Protein AF-A0A960EHE9-F1 (afdb_monomer_lite)

Foldseek 3Di:
DDPDPDVVVVVVCCVVVVVVVCVVCCVVCVVVVVVVVVVVVVVVVVVVVVCVVVVVVVVVVVVVVVVVVVLVVCVVVVNNDDDDDDPPDPDDDDDDDDDDDPPDPPPLQPCCNQPDHPVVVDDPVRVVVVCVPDDPVSVVVVVVNCVVPPPD

Radius of gyration: 31.39 Å; chains: 1; bounding box: 79×49×73 Å

Sequence (152 aa):
MTDHPNPAASAVELAVYAPIGFALEAKRLLPSFIERGRQQVTMARTVGQFAVTHGQAVAGQRLARAQAQAEAVLAEFGLAGTDVAEPVAPAAAPEADAVAAPSAPAPAADPSELPIAGYDALAASQVIPRLEGLTPDELEAVRAYETATRGR

Structure (mmCIF, N/CA/C/O backbone):
data_AF-A0A960EHE9-F1
#
_entry.id   AF-A0A960EHE9-F1
#
loop_
_atom_site.group_PDB
_atom_site.id
_atom_site.type_symbol
_atom_site.label_atom_id
_atom_site.label_alt_id
_atom_site.label_comp_id
_atom_site.label_asym_id
_atom_site.label_entity_id
_atom_site.label_seq_id
_atom_site.pdbx_PDB_ins_code
_atom_site.Cartn_x
_atom_site.Cartn_y
_atom_site.Cartn_z
_atom_site.occupancy
_atom_site.B_iso_or_equiv
_atom_site.auth_seq_id
_atom_site.auth_comp_id
_atom_site.auth_asym_id
_atom_site.auth_atom_id
_atom_site.pdbx_PDB_model_num
ATOM 1 N N . MET A 1 1 ? 44.182 16.073 -35.627 1.00 39.69 1 MET A N 1
ATOM 2 C CA . MET A 1 1 ? 42.853 16.601 -35.984 1.00 39.69 1 MET A CA 1
ATOM 3 C C . MET A 1 1 ? 41.854 15.789 -35.181 1.00 39.69 1 MET A C 1
ATOM 5 O O . MET A 1 1 ? 41.539 14.672 -35.559 1.00 39.69 1 MET A O 1
ATOM 9 N N . THR A 1 2 ? 41.550 16.237 -33.965 1.00 45.62 2 THR A N 1
ATOM 10 C CA . THR A 1 2 ? 40.633 15.546 -33.053 1.00 45.62 2 THR A CA 1
ATOM 11 C C . THR A 1 2 ? 39.215 15.914 -33.461 1.00 45.62 2 THR A C 1
ATOM 13 O O . THR A 1 2 ? 38.693 16.942 -33.031 1.00 45.62 2 THR A O 1
ATOM 16 N N . ASP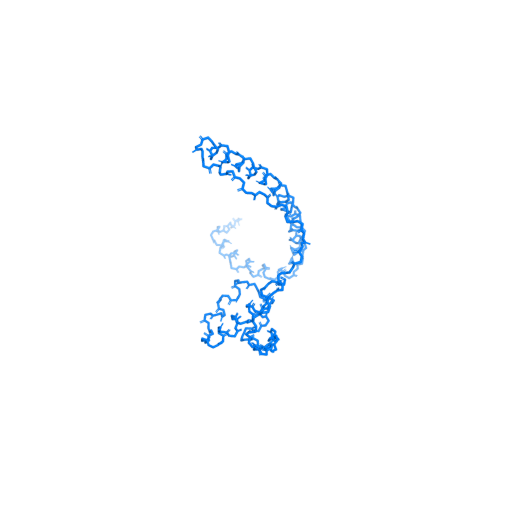 A 1 3 ? 38.629 15.102 -34.340 1.00 55.41 3 ASP A N 1
ATOM 17 C CA . ASP A 1 3 ? 37.192 15.129 -34.605 1.00 55.41 3 ASP A CA 1
ATOM 18 C C . ASP A 1 3 ? 36.483 14.892 -33.268 1.00 55.41 3 ASP A C 1
ATOM 20 O O . ASP A 1 3 ? 36.511 13.790 -32.720 1.00 55.41 3 ASP A O 1
ATOM 24 N N . HIS A 1 4 ? 35.939 15.955 -32.679 1.00 59.09 4 HIS A N 1
ATOM 25 C CA . HIS A 1 4 ? 35.059 15.822 -31.530 1.00 59.09 4 HIS A CA 1
ATOM 26 C C . HIS A 1 4 ? 33.682 15.476 -32.093 1.00 59.09 4 HIS A C 1
ATOM 28 O O . HIS A 1 4 ? 33.107 16.308 -32.801 1.00 59.09 4 HIS A O 1
ATOM 34 N N . PRO A 1 5 ? 33.155 14.266 -31.835 1.00 65.56 5 PRO A N 1
ATOM 35 C CA . PRO A 1 5 ? 31.839 13.898 -32.322 1.00 65.56 5 PRO A CA 1
ATOM 36 C C . PRO A 1 5 ? 30.809 14.891 -31.783 1.00 65.56 5 PRO A C 1
ATOM 38 O O . PRO A 1 5 ? 30.870 15.328 -30.632 1.00 65.56 5 PRO A O 1
ATOM 41 N N . ASN A 1 6 ? 29.871 15.271 -32.648 1.00 79.88 6 ASN A N 1
ATOM 42 C CA . ASN A 1 6 ? 28.748 16.121 -32.284 1.00 79.88 6 ASN A CA 1
ATOM 43 C C . ASN A 1 6 ? 28.043 15.518 -31.047 1.00 79.88 6 ASN A C 1
ATOM 45 O O . ASN A 1 6 ? 27.596 14.370 -31.124 1.00 79.88 6 ASN A O 1
ATOM 49 N N . PRO A 1 7 ? 27.900 16.252 -29.926 1.00 72.31 7 PRO A N 1
ATOM 50 C CA . PRO A 1 7 ? 27.329 15.715 -28.687 1.00 72.31 7 PRO A CA 1
ATOM 51 C C . PRO A 1 7 ? 25.902 15.180 -28.871 1.00 72.31 7 PRO A C 1
ATOM 53 O O . PRO A 1 7 ? 25.501 14.245 -28.180 1.00 72.31 7 PRO A O 1
ATOM 56 N N . ALA A 1 8 ? 25.151 15.713 -29.842 1.00 70.31 8 ALA A N 1
ATOM 57 C CA . ALA A 1 8 ? 23.832 15.200 -30.194 1.00 70.31 8 ALA A CA 1
ATOM 58 C C . ALA A 1 8 ? 23.895 13.808 -30.853 1.00 70.31 8 ALA A C 1
ATOM 60 O O . ALA A 1 8 ? 23.037 12.971 -30.590 1.00 70.31 8 ALA A O 1
ATOM 61 N N . ALA A 1 9 ? 24.923 13.528 -31.659 1.00 72.19 9 ALA A N 1
ATOM 62 C CA . ALA A 1 9 ? 25.122 12.213 -32.269 1.00 72.19 9 ALA A CA 1
ATOM 63 C C . ALA A 1 9 ? 25.531 11.171 -31.216 1.00 72.19 9 ALA A C 1
ATOM 65 O O . ALA A 1 9 ? 24.967 10.080 -31.183 1.00 72.19 9 ALA A O 1
ATOM 66 N N . SER A 1 10 ? 26.417 11.539 -30.284 1.00 69.69 10 SER A N 1
ATOM 67 C CA . SER A 1 10 ? 26.787 10.675 -29.156 1.00 69.69 10 SER A CA 1
ATOM 68 C C . SER A 1 10 ? 25.613 10.400 -28.212 1.00 69.69 10 SER A C 1
ATOM 70 O O . SER A 1 10 ? 25.508 9.299 -27.680 1.00 69.69 10 SER A O 1
ATOM 72 N N . ALA A 1 11 ? 24.697 11.357 -28.024 1.00 77.44 11 ALA A N 1
ATOM 73 C CA . ALA A 1 11 ? 23.477 11.135 -27.249 1.00 77.44 11 ALA A CA 1
ATOM 74 C C . ALA A 1 11 ? 22.526 10.132 -27.929 1.00 77.44 11 ALA A C 1
ATOM 76 O O . ALA A 1 11 ? 21.926 9.303 -27.246 1.00 77.44 11 ALA A O 1
ATOM 77 N N . VAL A 1 12 ? 22.415 10.169 -29.262 1.00 77.06 12 VAL A N 1
ATOM 78 C CA . VAL A 1 12 ? 21.615 9.202 -30.034 1.00 77.06 12 VAL A CA 1
ATOM 79 C C . VAL A 1 12 ? 22.249 7.811 -29.997 1.00 77.06 12 VAL A C 1
ATOM 81 O O . VAL A 1 12 ? 21.549 6.834 -29.740 1.00 77.06 12 VAL A O 1
ATOM 84 N N . GLU A 1 13 ? 23.566 7.703 -30.174 1.00 77.69 13 GLU A N 1
ATOM 85 C CA . GLU A 1 13 ? 24.272 6.424 -30.032 1.00 77.69 13 GLU A CA 1
ATOM 86 C C . GLU A 1 13 ? 24.133 5.854 -28.621 1.00 77.69 13 GLU A C 1
ATOM 88 O O . GLU A 1 13 ? 23.842 4.670 -28.468 1.00 77.69 13 GLU A O 1
ATOM 93 N N . LEU A 1 14 ? 24.253 6.688 -27.585 1.00 82.81 14 LEU A N 1
ATOM 94 C CA . LEU A 1 14 ? 24.015 6.274 -26.206 1.00 82.81 14 LEU A CA 1
ATOM 95 C C . LEU A 1 14 ? 22.573 5.779 -26.027 1.00 82.81 14 LEU A C 1
ATOM 97 O O . LEU A 1 14 ? 22.363 4.712 -25.465 1.00 82.81 14 LEU A O 1
ATOM 101 N N . ALA A 1 15 ? 21.575 6.496 -26.541 1.00 81.75 15 ALA A N 1
ATOM 102 C CA . ALA A 1 15 ? 20.173 6.108 -26.398 1.00 81.75 15 ALA A CA 1
ATOM 103 C C . ALA A 1 15 ? 19.821 4.795 -27.123 1.00 81.75 15 ALA A C 1
ATOM 105 O O . ALA A 1 15 ? 18.915 4.090 -26.684 1.00 81.75 15 ALA A O 1
ATOM 106 N N . VAL A 1 16 ? 20.530 4.446 -28.201 1.00 84.69 16 VAL A N 1
ATOM 107 C CA . VAL A 1 16 ? 20.275 3.227 -28.987 1.00 84.69 16 VAL A CA 1
ATOM 108 C C . VAL A 1 16 ? 21.129 2.046 -28.509 1.00 84.69 16 VAL A C 1
ATOM 110 O O . VAL A 1 16 ? 20.610 0.943 -28.335 1.00 84.69 16 VAL A O 1
ATOM 113 N N . TYR A 1 17 ? 22.422 2.259 -28.249 1.00 81.38 17 TYR A N 1
ATOM 114 C CA . TYR A 1 17 ? 23.356 1.193 -27.873 1.00 81.38 17 TYR A CA 1
ATOM 115 C C . TYR A 1 17 ? 23.454 0.962 -26.362 1.00 81.38 17 TYR A C 1
ATOM 117 O O . TYR A 1 17 ? 23.667 -0.181 -25.952 1.00 81.38 17 TYR A O 1
ATOM 125 N N . ALA A 1 18 ? 23.262 1.980 -25.511 1.00 87.06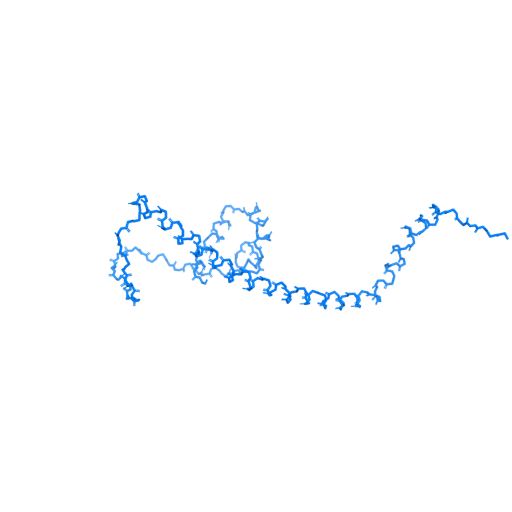 18 ALA A N 1
ATOM 126 C CA . ALA A 1 18 ? 23.336 1.788 -24.058 1.00 87.06 18 ALA A CA 1
ATOM 127 C C . ALA A 1 18 ? 22.254 0.843 -23.508 1.00 87.06 18 ALA A C 1
ATOM 129 O O . ALA A 1 18 ? 22.603 0.029 -22.655 1.00 87.06 18 ALA A O 1
ATOM 130 N N . PRO A 1 19 ? 20.988 0.845 -23.980 1.00 83.50 19 PRO A N 1
ATOM 131 C CA . PRO A 1 19 ? 19.996 -0.131 -23.522 1.00 83.50 19 PRO A CA 1
ATOM 132 C C . PRO A 1 19 ? 20.375 -1.571 -23.881 1.00 83.50 19 PRO A C 1
ATOM 134 O O . PRO A 1 19 ? 20.190 -2.476 -23.071 1.00 83.50 19 PRO A O 1
ATOM 137 N N . ILE A 1 20 ? 20.949 -1.785 -25.070 1.00 83.81 20 ILE A N 1
ATOM 138 C CA . ILE A 1 20 ? 21.396 -3.108 -25.528 1.00 83.81 20 ILE A CA 1
ATOM 139 C C . ILE A 1 20 ? 22.611 -3.563 -24.712 1.00 83.81 20 ILE A C 1
ATOM 141 O O . ILE A 1 20 ? 22.624 -4.682 -24.201 1.00 83.81 20 ILE A O 1
ATOM 145 N N . GLY A 1 21 ? 23.602 -2.686 -24.517 1.00 81.12 21 GLY A N 1
ATOM 146 C CA . GLY A 1 21 ? 24.757 -2.959 -23.657 1.00 81.12 21 GLY A CA 1
ATOM 147 C C . GLY A 1 21 ? 24.349 -3.244 -22.210 1.00 81.12 21 GLY A C 1
ATOM 148 O O . GLY A 1 21 ? 24.836 -4.195 -21.600 1.00 81.12 21 GLY A O 1
ATOM 149 N N . PHE A 1 22 ? 23.379 -2.492 -21.686 1.00 82.50 22 PHE A N 1
ATOM 150 C CA . PHE A 1 22 ? 22.809 -2.722 -20.364 1.00 82.50 22 PHE A CA 1
ATOM 151 C C . PHE A 1 22 ? 22.076 -4.064 -20.283 1.00 82.50 22 PHE A C 1
ATOM 153 O O . PHE A 1 22 ? 22.263 -4.781 -19.309 1.00 82.50 22 PHE A O 1
ATOM 160 N N . ALA A 1 23 ? 21.297 -4.458 -21.295 1.00 81.25 23 ALA A N 1
ATOM 161 C CA . ALA A 1 23 ? 20.608 -5.752 -21.319 1.00 81.25 23 ALA A CA 1
ATOM 162 C C . ALA A 1 23 ? 21.582 -6.945 -21.337 1.00 81.25 23 ALA A C 1
ATOM 164 O O . ALA A 1 23 ? 21.316 -7.972 -20.705 1.00 81.25 23 ALA A O 1
ATOM 165 N N . LEU A 1 24 ? 22.719 -6.807 -22.024 1.00 81.06 24 LEU A N 1
ATOM 166 C CA . LEU A 1 24 ? 23.769 -7.826 -22.055 1.00 81.06 24 LEU A CA 1
ATOM 167 C C . LEU A 1 24 ? 24.506 -7.934 -20.709 1.00 81.06 24 LEU A C 1
ATOM 169 O O . LEU A 1 24 ? 24.742 -9.045 -20.232 1.00 81.06 24 LEU A O 1
ATOM 173 N N . GLU A 1 25 ? 24.799 -6.806 -20.058 1.00 76.25 25 GLU A N 1
ATOM 174 C CA . GLU A 1 25 ? 25.503 -6.781 -18.767 1.00 76.25 25 GLU A CA 1
ATOM 175 C C . GLU A 1 25 ? 24.567 -7.005 -17.561 1.00 76.25 25 GLU A C 1
ATOM 177 O O . GLU A 1 25 ? 25.003 -7.410 -16.478 1.00 76.25 25 GLU A O 1
ATOM 182 N N . ALA A 1 26 ? 23.254 -6.823 -17.744 1.00 76.31 26 ALA A N 1
ATOM 183 C CA . ALA A 1 26 ? 22.243 -6.971 -16.703 1.00 76.31 26 ALA A CA 1
ATOM 184 C C . ALA A 1 26 ? 22.344 -8.330 -16.010 1.00 76.31 26 ALA A C 1
ATOM 186 O O . ALA A 1 26 ? 22.324 -8.380 -14.787 1.00 76.31 26 ALA A O 1
ATOM 187 N N . LYS A 1 27 ? 22.544 -9.432 -16.745 1.00 75.44 27 LYS A N 1
ATOM 188 C CA . LYS A 1 27 ? 22.626 -10.782 -16.151 1.00 75.44 27 LYS A CA 1
ATOM 189 C C . LYS A 1 27 ? 23.760 -10.947 -15.133 1.00 75.44 27 LYS A C 1
ATOM 191 O O . LYS A 1 27 ? 23.650 -11.794 -14.251 1.00 75.44 27 LYS A O 1
ATOM 196 N N . ARG A 1 28 ? 24.825 -10.146 -15.231 1.00 75.00 28 ARG A N 1
ATOM 197 C CA . ARG A 1 28 ? 25.952 -10.153 -14.284 1.00 75.00 28 ARG A CA 1
ATOM 198 C C . ARG A 1 28 ? 25.741 -9.202 -13.116 1.00 75.00 28 ARG A C 1
ATOM 200 O O . ARG A 1 28 ? 26.145 -9.508 -11.999 1.00 75.00 28 ARG A O 1
ATOM 207 N N . LEU A 1 29 ? 25.096 -8.064 -13.361 1.00 77.00 29 LEU A N 1
ATOM 208 C CA . LEU A 1 29 ? 24.911 -7.019 -12.355 1.00 77.00 29 LEU A CA 1
ATOM 209 C C . LEU A 1 29 ? 23.663 -7.229 -11.487 1.00 77.00 29 LEU A C 1
ATOM 211 O O . LEU A 1 29 ? 23.680 -6.875 -10.305 1.00 77.00 29 LEU A O 1
ATOM 215 N N . LEU A 1 30 ? 22.610 -7.844 -12.038 1.00 79.19 30 LEU A N 1
ATOM 216 C CA . LEU A 1 30 ? 21.333 -8.081 -11.360 1.00 79.19 30 LEU A CA 1
ATOM 217 C C . LEU A 1 30 ? 21.476 -8.819 -10.020 1.00 79.19 30 LEU A C 1
ATOM 219 O O . LEU A 1 30 ? 20.874 -8.351 -9.055 1.00 79.19 30 LEU A O 1
ATOM 223 N N . PRO A 1 31 ? 22.288 -9.893 -9.896 1.00 80.44 31 PRO A N 1
ATOM 224 C CA . PRO A 1 31 ? 22.448 -10.601 -8.625 1.00 80.44 31 PRO A CA 1
ATOM 225 C C . PRO A 1 31 ? 22.9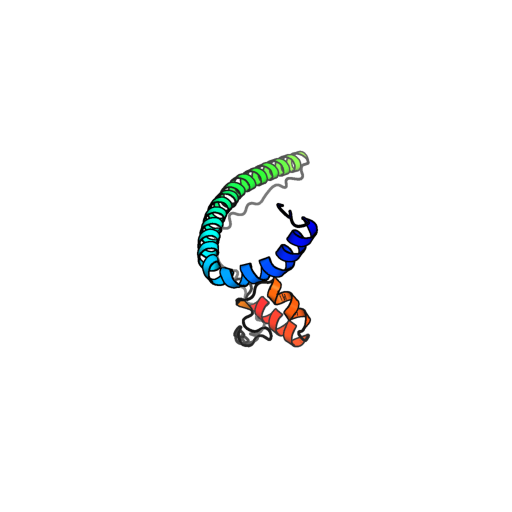2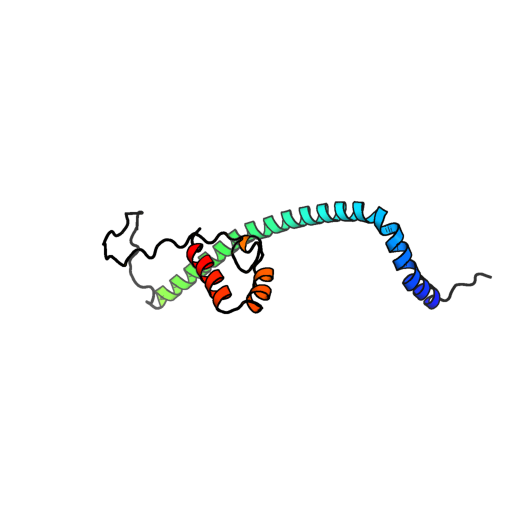4 -9.669 -7.501 1.00 80.44 31 PRO A C 1
ATOM 227 O O . PRO A 1 31 ? 22.301 -9.591 -6.444 1.00 80.44 31 PRO A O 1
ATOM 230 N N . SER A 1 32 ? 23.949 -8.858 -7.779 1.00 80.12 32 SER A N 1
ATOM 231 C CA . SER A 1 32 ? 24.512 -7.917 -6.802 1.00 80.12 32 SER A CA 1
ATOM 232 C C . SER A 1 32 ? 23.566 -6.762 -6.455 1.00 80.12 32 SER A C 1
ATOM 234 O O . SER A 1 32 ? 23.632 -6.208 -5.357 1.00 80.12 32 SER A O 1
ATOM 236 N N . PHE A 1 33 ? 22.700 -6.351 -7.387 1.00 85.56 33 PHE A N 1
ATOM 237 C CA . PHE A 1 33 ? 21.693 -5.321 -7.130 1.00 85.56 33 PHE A CA 1
ATOM 238 C C . PHE A 1 33 ? 20.533 -5.863 -6.300 1.00 85.56 33 PHE A C 1
ATOM 240 O O . PHE A 1 33 ? 20.023 -5.146 -5.443 1.00 85.56 33 PHE A O 1
ATOM 247 N N . ILE A 1 34 ? 20.158 -7.129 -6.493 1.00 89.06 34 ILE A N 1
ATOM 248 C CA . ILE A 1 34 ? 19.147 -7.801 -5.674 1.00 89.06 34 ILE A CA 1
ATOM 249 C C . ILE A 1 34 ? 19.645 -7.940 -4.235 1.00 89.06 34 ILE A C 1
ATOM 251 O O . ILE A 1 34 ? 18.917 -7.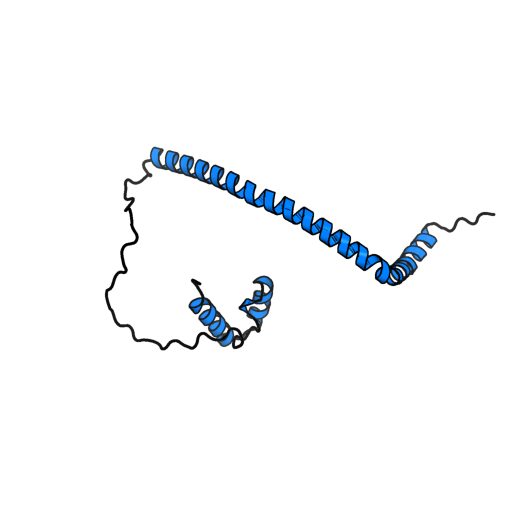587 -3.311 1.00 89.06 34 ILE A O 1
ATOM 255 N N . GLU A 1 35 ? 20.881 -8.393 -4.024 1.00 88.00 35 GLU A N 1
ATOM 256 C CA . GLU A 1 35 ? 21.469 -8.508 -2.681 1.00 88.00 35 GLU A CA 1
ATOM 257 C C . GLU A 1 35 ? 21.511 -7.156 -1.963 1.00 88.00 35 GLU A C 1
ATOM 259 O O . GLU A 1 35 ? 20.986 -7.020 -0.854 1.00 88.00 35 GLU A O 1
ATOM 264 N N . ARG A 1 36 ? 22.033 -6.124 -2.638 1.00 83.88 36 ARG A N 1
ATOM 265 C CA . ARG A 1 36 ? 22.055 -4.751 -2.113 1.00 83.88 36 ARG A CA 1
ATOM 266 C C . ARG A 1 36 ? 20.648 -4.220 -1.836 1.00 83.88 36 ARG A C 1
ATOM 268 O O . ARG A 1 36 ? 20.419 -3.612 -0.792 1.00 83.88 36 ARG A O 1
ATOM 275 N N . GLY A 1 37 ? 19.696 -4.487 -2.730 1.00 87.62 37 GLY A N 1
ATOM 276 C CA . GLY A 1 37 ? 18.296 -4.097 -2.577 1.00 87.62 37 GLY A CA 1
ATOM 277 C C . GLY A 1 37 ? 17.632 -4.754 -1.368 1.00 87.62 37 GLY A C 1
ATOM 278 O O . GLY A 1 37 ? 16.977 -4.074 -0.581 1.00 87.62 37 GLY A O 1
ATOM 279 N N . ARG A 1 38 ? 17.851 -6.056 -1.148 1.00 90.94 38 ARG A N 1
ATOM 280 C CA . ARG A 1 38 ? 17.332 -6.766 0.034 1.00 90.94 38 ARG A CA 1
ATOM 281 C C . ARG A 1 38 ? 17.906 -6.195 1.322 1.00 90.94 38 ARG A C 1
ATOM 283 O O . ARG A 1 38 ? 17.162 -6.013 2.281 1.00 90.94 38 ARG A O 1
ATOM 290 N N . GLN A 1 39 ? 19.197 -5.875 1.338 1.00 89.88 39 GLN A N 1
ATOM 291 C CA . GLN A 1 39 ? 19.841 -5.293 2.511 1.00 89.88 39 GLN A CA 1
ATOM 292 C C . GLN A 1 39 ? 19.274 -3.902 2.839 1.00 89.88 39 GLN A C 1
ATOM 294 O O . GLN A 1 39 ? 18.932 -3.643 3.992 1.00 89.88 39 GLN A O 1
ATOM 299 N N . GLN A 1 40 ? 19.061 -3.057 1.824 1.00 89.25 40 GLN A N 1
ATOM 300 C CA . GLN A 1 40 ? 18.406 -1.749 1.965 1.00 89.25 40 GLN A CA 1
ATOM 301 C C . GLN A 1 40 ? 16.971 -1.873 2.506 1.00 89.25 40 GLN A C 1
ATOM 303 O O . GLN A 1 40 ? 16.598 -1.172 3.444 1.00 89.25 40 GLN A O 1
ATOM 308 N N . VAL A 1 41 ? 16.173 -2.804 1.968 1.00 93.56 41 VAL A N 1
ATOM 309 C CA . VAL A 1 41 ? 14.782 -3.022 2.404 1.00 93.56 41 VAL A CA 1
ATOM 310 C C . VAL A 1 41 ? 14.715 -3.540 3.839 1.00 93.56 41 VAL A C 1
ATOM 312 O O . VAL A 1 41 ? 13.869 -3.087 4.609 1.00 93.56 41 VAL A O 1
ATOM 315 N N . THR A 1 42 ? 15.606 -4.453 4.230 1.00 91.56 42 THR A N 1
ATOM 316 C CA . THR A 1 42 ? 15.671 -4.945 5.612 1.00 91.56 42 THR A CA 1
ATOM 317 C C . THR A 1 42 ? 15.959 -3.804 6.589 1.00 91.56 42 THR A C 1
ATOM 319 O O . THR A 1 42 ? 15.276 -3.698 7.606 1.00 91.56 42 THR A O 1
ATOM 322 N N . MET A 1 43 ? 16.905 -2.913 6.271 1.00 90.25 43 MET A N 1
ATOM 323 C CA . MET A 1 43 ? 17.198 -1.746 7.115 1.00 90.25 43 MET A CA 1
ATOM 324 C C . MET A 1 43 ? 16.046 -0.730 7.139 1.00 90.25 43 MET A C 1
ATOM 326 O O . MET A 1 43 ? 15.723 -0.187 8.190 1.00 90.25 43 MET A O 1
ATOM 330 N N . ALA A 1 44 ? 15.373 -0.494 6.011 1.00 94.00 44 ALA A N 1
ATOM 331 C CA . ALA A 1 44 ? 14.194 0.372 5.979 1.00 94.00 44 ALA A CA 1
ATOM 332 C C . ALA A 1 44 ? 13.038 -0.202 6.819 1.00 94.00 44 ALA A C 1
ATOM 334 O O . ALA A 1 44 ? 12.358 0.536 7.534 1.00 94.00 44 ALA A O 1
ATOM 335 N N . ARG A 1 45 ? 12.836 -1.527 6.781 1.00 92.31 45 ARG A N 1
ATOM 336 C CA . ARG A 1 45 ? 11.803 -2.217 7.563 1.00 92.31 45 ARG A CA 1
ATOM 337 C C . ARG A 1 45 ? 12.038 -2.076 9.064 1.00 92.31 45 ARG A C 1
ATOM 339 O O . ARG A 1 45 ? 11.077 -1.814 9.783 1.00 92.31 45 ARG A O 1
ATOM 346 N N . THR A 1 46 ? 13.276 -2.224 9.541 1.00 94.56 46 THR A N 1
ATOM 347 C CA . THR A 1 46 ? 13.572 -2.071 10.974 1.00 94.56 46 THR A CA 1
ATOM 348 C C . THR A 1 46 ? 13.272 -0.650 11.445 1.00 94.56 46 THR A C 1
ATOM 350 O O . THR A 1 46 ? 12.557 -0.485 12.430 1.00 94.56 46 THR A O 1
ATOM 353 N N . VAL A 1 47 ? 13.704 0.376 10.704 1.00 93.00 47 VAL A N 1
ATOM 354 C CA . VAL A 1 47 ? 13.388 1.786 11.011 1.00 93.00 47 VAL A CA 1
ATOM 355 C C . VAL A 1 47 ? 11.875 2.043 11.003 1.00 93.00 47 VAL A C 1
ATOM 357 O O . VAL A 1 47 ? 11.351 2.673 11.921 1.00 93.00 47 VAL A O 1
ATOM 360 N N . GLY A 1 48 ? 11.149 1.512 10.015 1.00 92.12 48 GLY A N 1
ATOM 361 C CA . GLY A 1 48 ? 9.690 1.632 9.945 1.00 92.12 48 GLY A CA 1
ATOM 362 C C . GLY A 1 48 ? 8.974 0.988 11.137 1.00 92.12 48 GLY A C 1
ATOM 363 O O . GLY A 1 48 ? 8.053 1.578 11.700 1.00 92.12 48 GLY A O 1
ATOM 364 N N . GLN A 1 49 ? 9.427 -0.187 11.579 1.00 90.50 49 GLN A N 1
ATOM 365 C CA . GLN A 1 49 ? 8.854 -0.872 12.739 1.00 90.50 49 GLN A CA 1
ATOM 366 C C . GLN A 1 49 ? 9.064 -0.080 14.042 1.00 90.50 49 GLN A C 1
ATOM 368 O O . GLN A 1 49 ? 8.159 -0.015 14.879 1.00 90.50 49 GLN A O 1
ATOM 373 N N . PHE A 1 50 ? 10.212 0.590 14.195 1.00 89.44 50 PHE A N 1
ATOM 374 C CA . PHE A 1 50 ? 10.439 1.513 15.312 1.00 89.44 50 PHE A CA 1
ATOM 375 C C . PHE A 1 50 ? 9.493 2.719 15.263 1.00 89.44 50 PHE A C 1
ATOM 377 O O . PHE A 1 50 ? 8.923 3.081 16.291 1.00 89.44 50 PHE A O 1
ATOM 384 N N . ALA A 1 51 ? 9.264 3.296 14.080 1.00 92.75 51 ALA A N 1
ATOM 385 C CA . ALA A 1 51 ? 8.346 4.422 13.914 1.00 92.75 51 ALA A CA 1
ATOM 386 C C . ALA A 1 51 ? 6.892 4.061 14.274 1.00 92.75 51 ALA A C 1
ATOM 388 O O . ALA A 1 51 ? 6.227 4.834 14.960 1.00 92.75 51 ALA A O 1
ATOM 389 N N . VAL A 1 52 ? 6.404 2.881 13.871 1.00 91.25 52 VAL A N 1
ATOM 390 C CA . VAL A 1 52 ? 5.028 2.438 14.175 1.00 91.25 52 VAL A CA 1
ATOM 391 C C . VAL A 1 52 ? 4.845 2.157 15.665 1.00 91.25 52 VAL A C 1
ATOM 393 O O . VAL A 1 52 ? 3.889 2.645 16.264 1.00 91.25 52 VAL A O 1
ATOM 396 N N . THR A 1 53 ? 5.769 1.420 16.283 1.00 86.50 53 THR A N 1
ATOM 397 C CA . THR A 1 53 ? 5.669 1.057 17.709 1.00 86.50 53 THR A CA 1
ATOM 398 C C . THR A 1 53 ? 5.739 2.284 18.619 1.00 86.50 53 THR A C 1
ATOM 400 O O . THR A 1 53 ? 4.918 2.435 19.523 1.00 86.50 53 THR A O 1
ATOM 403 N N . HIS A 1 54 ? 6.661 3.212 18.343 1.00 84.69 54 HIS A N 1
ATOM 404 C CA . HIS A 1 54 ? 6.755 4.466 19.096 1.00 84.69 54 HIS A CA 1
ATOM 405 C C . HIS A 1 54 ? 5.592 5.412 18.776 1.00 84.69 54 HIS A C 1
ATOM 407 O O . HIS A 1 54 ? 5.085 6.096 19.666 1.00 84.69 54 HIS A O 1
ATOM 413 N N . GLY A 1 55 ? 5.122 5.422 17.526 1.00 88.06 55 GLY A N 1
ATOM 414 C CA . GLY A 1 55 ? 3.972 6.214 17.101 1.00 88.06 55 GLY A CA 1
ATOM 415 C C . GLY A 1 55 ? 2.678 5.806 17.804 1.00 88.06 55 GLY A C 1
ATOM 416 O O . GLY A 1 55 ? 1.940 6.678 18.251 1.00 88.06 55 GLY A O 1
ATOM 417 N N . GLN A 1 56 ? 2.426 4.504 17.974 1.00 83.88 56 GLN A N 1
ATOM 418 C CA . GLN A 1 56 ? 1.240 3.991 18.673 1.00 83.88 56 GLN A CA 1
ATOM 419 C C . GLN A 1 56 ? 1.186 4.440 20.138 1.00 83.88 56 GLN A C 1
ATOM 421 O O . GLN A 1 56 ? 0.137 4.889 20.600 1.00 83.88 56 GLN A O 1
ATOM 426 N N . ALA A 1 57 ? 2.313 4.391 20.854 1.00 80.94 57 ALA A N 1
ATOM 427 C CA . ALA A 1 57 ? 2.381 4.831 22.247 1.00 80.94 57 ALA A CA 1
ATOM 428 C C . ALA A 1 57 ? 2.078 6.333 22.393 1.00 80.94 57 ALA A C 1
ATOM 430 O O . ALA A 1 57 ? 1.296 6.740 23.254 1.00 80.94 57 ALA A O 1
ATOM 431 N N . VAL A 1 58 ? 2.651 7.164 21.517 1.00 82.19 58 VAL A N 1
ATOM 432 C CA . VAL A 1 58 ? 2.425 8.618 21.532 1.00 82.19 58 VAL A CA 1
ATOM 433 C C . VAL A 1 58 ? 1.004 8.969 21.076 1.00 82.19 58 VAL A C 1
ATOM 435 O O . VAL A 1 58 ? 0.372 9.852 21.658 1.00 82.19 58 VAL A O 1
ATOM 438 N N . ALA A 1 59 ? 0.474 8.272 20.068 1.00 86.94 59 ALA A N 1
ATOM 439 C CA . ALA A 1 59 ? -0.893 8.456 19.590 1.00 86.94 59 ALA A CA 1
ATOM 440 C C . ALA A 1 59 ? -1.921 8.100 20.671 1.00 86.94 59 ALA A C 1
ATOM 442 O O . ALA A 1 59 ? -2.840 8.882 20.908 1.00 86.94 59 ALA A O 1
ATOM 443 N N . GLY A 1 60 ? -1.723 6.985 21.384 1.00 85.19 60 GLY A N 1
ATOM 444 C CA . GLY A 1 60 ? -2.585 6.576 22.493 1.00 85.19 60 GLY A CA 1
ATOM 445 C C . GLY A 1 60 ? -2.626 7.614 23.614 1.00 85.19 60 GLY A C 1
ATOM 446 O O . GLY A 1 60 ? -3.701 7.977 24.079 1.00 85.19 60 GLY A O 1
ATOM 447 N N . GLN A 1 61 ? -1.476 8.182 23.988 1.00 83.38 61 GLN A N 1
ATOM 448 C CA . GLN A 1 61 ? -1.422 9.238 25.006 1.00 83.38 61 GLN A CA 1
ATOM 449 C C . GLN A 1 61 ? -2.129 10.525 24.564 1.00 83.38 61 GLN A C 1
ATOM 451 O O . GLN A 1 61 ? -2.808 11.165 25.368 1.00 83.38 61 GLN A O 1
ATOM 456 N N . ARG A 1 62 ? -1.995 10.917 23.289 1.00 84.50 62 ARG A N 1
ATOM 457 C CA . ARG A 1 62 ? -2.708 12.088 22.756 1.00 84.50 62 ARG A CA 1
ATOM 458 C C . ARG A 1 62 ? -4.211 11.860 22.692 1.00 84.50 62 ARG A C 1
ATOM 460 O O . ARG A 1 62 ? -4.955 12.773 23.034 1.00 84.50 62 ARG A O 1
ATOM 467 N N . LEU A 1 63 ? -4.639 10.661 22.302 1.00 87.12 63 LEU A N 1
ATOM 468 C CA . LEU A 1 63 ? -6.049 10.289 22.262 1.00 87.12 63 LEU A CA 1
ATOM 469 C C . LEU A 1 63 ? -6.655 10.264 23.670 1.00 87.12 63 LEU A C 1
ATOM 471 O O . LEU A 1 63 ? -7.691 10.880 23.883 1.00 87.12 63 LEU A O 1
ATOM 475 N N . ALA A 1 64 ? -5.965 9.666 24.646 1.00 86.69 64 ALA A N 1
ATOM 476 C CA . ALA A 1 64 ? -6.392 9.659 26.046 1.00 86.69 64 ALA A CA 1
ATOM 477 C C . ALA A 1 64 ? -6.500 11.079 26.626 1.00 86.69 64 ALA A C 1
ATOM 479 O O . ALA A 1 64 ? -7.457 11.407 27.322 1.00 86.69 64 ALA A O 1
ATOM 480 N N . ARG A 1 65 ? -5.545 11.961 26.300 1.00 86.00 65 ARG A N 1
ATOM 481 C CA . ARG A 1 65 ? -5.596 13.366 26.726 1.00 86.00 65 ARG A CA 1
ATOM 482 C C . ARG A 1 65 ? -6.760 14.119 26.079 1.00 86.00 65 ARG A C 1
ATOM 484 O O . ARG A 1 65 ? -7.429 14.884 26.764 1.00 86.00 65 ARG A O 1
ATOM 491 N N . ALA A 1 66 ? -6.996 13.904 24.787 1.00 88.62 66 ALA A N 1
ATOM 492 C CA . ALA A 1 66 ? -8.117 14.507 24.072 1.00 88.62 66 ALA A CA 1
ATOM 493 C C . ALA A 1 66 ? -9.465 14.014 24.620 1.00 88.62 66 ALA A C 1
ATOM 495 O O . ALA A 1 66 ? -10.383 14.813 24.781 1.00 88.62 66 ALA A O 1
ATOM 496 N N . GLN A 1 67 ? -9.560 12.730 24.970 1.00 87.56 67 GLN A N 1
ATOM 497 C CA . GLN A 1 67 ? -10.741 12.148 25.599 1.00 87.56 67 GLN A CA 1
ATOM 498 C C . GLN A 1 67 ? -11.009 12.769 26.974 1.00 87.56 67 GLN A C 1
ATOM 500 O O . GLN A 1 67 ? -12.111 13.252 27.205 1.00 87.56 67 GLN A O 1
ATOM 505 N N . ALA A 1 68 ? -9.999 12.862 27.843 1.00 87.00 68 ALA A N 1
ATOM 506 C CA . ALA A 1 68 ? -10.147 13.503 29.152 1.00 87.00 68 ALA A CA 1
ATOM 507 C C . ALA A 1 68 ? -10.574 14.981 29.039 1.00 87.00 68 ALA A C 1
ATOM 509 O O . ALA A 1 68 ? -11.353 15.479 29.848 1.00 87.00 68 ALA A O 1
ATOM 510 N N . GLN A 1 69 ? -10.084 15.693 28.019 1.00 85.69 69 GLN A N 1
ATOM 511 C CA . GLN A 1 69 ? -10.519 17.062 27.733 1.00 85.69 69 GLN A CA 1
ATOM 512 C C . GLN A 1 69 ? -11.972 17.118 27.252 1.00 85.69 69 GLN A C 1
ATOM 514 O O . GLN A 1 69 ? -12.719 17.983 27.699 1.00 85.69 69 GLN A O 1
ATOM 519 N N . ALA A 1 70 ? -12.383 16.204 26.372 1.00 85.81 70 ALA A N 1
ATOM 520 C CA . ALA A 1 70 ? -13.766 16.114 25.920 1.00 85.81 70 ALA A CA 1
ATOM 521 C C . ALA A 1 70 ? -14.718 15.795 27.084 1.00 85.81 70 ALA A C 1
ATOM 523 O O . ALA A 1 70 ? -15.737 16.464 27.222 1.00 85.81 70 ALA A O 1
ATOM 524 N N . GLU A 1 71 ? -14.360 14.840 27.947 1.00 85.31 71 GLU A N 1
ATOM 525 C CA . GLU A 1 71 ? -15.116 14.482 29.155 1.00 85.31 71 GLU A CA 1
ATOM 526 C C . GLU A 1 71 ? -15.251 15.669 30.117 1.00 85.31 71 GLU A C 1
ATOM 528 O O . GLU A 1 71 ? -16.346 15.928 30.611 1.00 85.31 71 GLU A O 1
ATOM 533 N N . ALA A 1 72 ? -14.183 16.444 30.331 1.00 84.62 72 ALA A N 1
ATOM 534 C CA . ALA A 1 72 ? -14.233 17.645 31.165 1.00 84.62 72 ALA A CA 1
ATOM 535 C C . ALA A 1 72 ? -15.186 18.713 30.600 1.00 84.62 72 ALA A C 1
ATOM 537 O O . ALA A 1 72 ? -15.974 19.291 31.345 1.00 84.62 72 ALA A O 1
ATOM 538 N N . VAL A 1 73 ? -15.160 18.936 29.282 1.00 87.31 73 VAL A N 1
ATOM 539 C CA . VAL A 1 73 ? -16.077 19.868 28.606 1.00 87.31 73 VAL A CA 1
ATOM 540 C C . VAL A 1 73 ? -17.523 19.363 28.692 1.00 87.31 73 VAL A C 1
ATOM 542 O O . VAL A 1 73 ? -18.422 20.120 29.043 1.00 87.31 73 VAL A O 1
ATOM 545 N N . LEU A 1 74 ? -17.762 18.075 28.435 1.00 86.12 74 LEU A N 1
ATOM 546 C CA . LEU A 1 74 ? -19.079 17.441 28.582 1.00 86.12 74 LEU A CA 1
ATOM 547 C C . LEU A 1 74 ? -19.619 17.558 30.017 1.00 86.12 74 LEU A C 1
ATOM 549 O O . LEU A 1 74 ? -20.812 17.808 30.200 1.00 86.12 74 LEU A O 1
ATOM 553 N N . ALA A 1 75 ? -18.752 17.417 31.022 1.00 84.81 75 ALA A N 1
ATOM 554 C CA . ALA A 1 75 ? -19.102 17.595 32.428 1.00 84.81 75 ALA A CA 1
ATOM 555 C C . ALA A 1 75 ? -19.450 19.049 32.765 1.00 84.81 75 ALA A C 1
ATOM 557 O O . ALA A 1 75 ? -20.429 19.287 33.470 1.00 84.81 75 ALA A O 1
ATOM 558 N N . GLU A 1 76 ? -18.716 20.021 32.219 1.00 84.88 76 GLU A N 1
ATOM 559 C CA . GLU A 1 76 ? -19.003 21.449 32.396 1.00 84.88 76 GLU A CA 1
ATOM 560 C C . GLU A 1 76 ? -20.375 21.842 31.824 1.00 84.88 76 GLU A C 1
ATOM 562 O O . GLU A 1 76 ? -21.104 22.622 32.435 1.00 84.88 76 GLU A O 1
ATOM 567 N N . PHE A 1 77 ? -20.781 21.234 30.706 1.00 85.81 77 PHE A N 1
ATOM 568 C CA . PHE A 1 77 ? -22.112 21.424 30.120 1.00 85.81 77 PHE A CA 1
ATOM 569 C C . PHE A 1 77 ? -23.217 20.564 30.763 1.00 85.81 77 PHE A C 1
ATOM 571 O O . PHE A 1 77 ? -24.354 20.590 30.291 1.00 85.81 77 PHE A O 1
ATOM 578 N N . GLY A 1 78 ? -22.919 19.801 31.822 1.00 77.38 78 GLY A N 1
ATOM 579 C CA . GLY A 1 78 ? -23.893 18.935 32.500 1.00 77.38 78 GLY A CA 1
ATOM 580 C C . GLY A 1 78 ? -24.400 17.768 31.643 1.00 77.38 78 GLY A C 1
ATOM 581 O O . GLY A 1 78 ? -25.422 17.167 31.963 1.00 77.38 78 GLY A O 1
ATOM 582 N N . LEU A 1 79 ? -23.697 17.454 30.550 1.00 76.12 79 LEU A N 1
ATOM 583 C CA . LEU A 1 79 ? -23.992 16.348 29.632 1.00 76.12 79 LEU A CA 1
ATOM 584 C C . LEU A 1 79 ? -23.230 15.063 30.002 1.00 76.12 79 LEU A C 1
ATOM 586 O O . LEU A 1 79 ? -23.463 14.019 29.394 1.00 76.12 79 LEU A O 1
ATOM 590 N N . ALA A 1 80 ? -22.332 15.119 30.993 1.00 65.06 80 ALA A N 1
ATOM 591 C CA . ALA A 1 80 ? -21.702 13.940 31.582 1.00 65.06 80 ALA A CA 1
ATOM 592 C C . ALA A 1 80 ? -22.709 13.224 32.494 1.00 65.06 80 ALA A C 1
ATOM 594 O O . ALA A 1 80 ? -22.836 13.526 33.680 1.00 65.06 80 ALA A O 1
ATOM 595 N N . GLY A 1 81 ? -23.478 12.314 31.901 1.00 60.28 81 GLY A N 1
ATOM 596 C CA . GLY A 1 81 ? -24.450 11.495 32.611 1.00 60.28 81 GLY A CA 1
ATOM 597 C C . GLY A 1 81 ? -23.802 10.654 33.711 1.00 60.28 81 GLY A C 1
ATOM 598 O O . GLY A 1 81 ? -22.794 9.983 33.502 1.00 60.28 81 GLY A O 1
ATOM 599 N N . THR A 1 82 ? -24.419 10.701 34.884 1.00 50.91 82 THR A N 1
ATOM 600 C CA . THR A 1 82 ? -24.201 9.817 36.027 1.00 50.91 82 THR A CA 1
ATOM 601 C C . THR A 1 82 ? -24.600 8.374 35.702 1.00 50.91 82 THR A C 1
ATOM 603 O O . THR A 1 82 ? -25.777 8.143 35.431 1.00 50.91 82 THR A O 1
ATOM 606 N N . ASP A 1 83 ? -23.621 7.464 35.817 1.00 52.03 83 ASP A N 1
ATOM 607 C CA . ASP A 1 83 ? -23.683 6.001 36.035 1.00 52.03 83 ASP A CA 1
ATOM 608 C C . ASP A 1 83 ? -24.450 5.122 35.014 1.00 52.03 83 ASP A C 1
ATOM 610 O O . ASP A 1 83 ? -25.511 5.468 34.515 1.00 52.03 83 ASP A O 1
ATOM 614 N N . VAL A 1 84 ? -23.973 3.929 34.632 1.00 43.59 84 VAL A N 1
ATOM 615 C CA . VAL A 1 84 ? -23.378 2.879 35.478 1.00 43.59 84 VAL A CA 1
ATOM 616 C C . VAL A 1 84 ? -22.182 2.215 34.782 1.00 43.59 84 VAL A C 1
ATOM 618 O O . VAL A 1 84 ? -22.313 1.640 33.701 1.00 43.59 84 VAL A O 1
ATOM 621 N N . ALA A 1 85 ? -21.024 2.213 35.445 1.00 51.12 85 ALA A N 1
ATOM 622 C CA . ALA A 1 85 ? -20.080 1.115 35.289 1.00 51.12 85 ALA A CA 1
ATOM 623 C C . ALA A 1 85 ? -20.665 -0.100 36.019 1.00 51.12 85 ALA A C 1
ATOM 625 O O . ALA A 1 85 ? -20.650 -0.160 37.247 1.00 51.12 85 ALA A O 1
ATOM 626 N N . GLU A 1 86 ? -21.197 -1.065 35.275 1.00 36.12 86 GLU A N 1
ATOM 627 C CA . GLU A 1 86 ? -21.406 -2.401 35.815 1.00 36.12 86 GLU A CA 1
ATOM 628 C C . GLU A 1 86 ? -20.063 -3.133 35.690 1.00 36.12 86 GLU A C 1
ATOM 630 O O . GLU A 1 86 ? -19.542 -3.260 34.576 1.00 36.12 86 GLU A O 1
ATOM 635 N N . PRO A 1 87 ? -19.438 -3.593 36.788 1.00 46.03 87 PRO A N 1
ATOM 636 C CA . PRO A 1 87 ? -18.322 -4.511 36.684 1.00 46.03 87 PRO A CA 1
ATOM 637 C C . PRO A 1 87 ? -18.875 -5.866 36.232 1.00 46.03 87 PRO A C 1
ATOM 639 O O . PRO A 1 87 ? -19.226 -6.712 37.051 1.00 46.03 87 PRO A O 1
ATOM 642 N N . VAL A 1 88 ? -18.932 -6.095 34.920 1.00 43.94 88 VAL A N 1
ATOM 643 C CA . VAL A 1 88 ? -19.121 -7.443 34.380 1.00 43.94 88 VAL A CA 1
ATOM 644 C C . VAL A 1 88 ? -17.796 -8.189 34.541 1.00 43.94 88 VAL A C 1
ATOM 646 O O . VAL A 1 88 ? -16.923 -8.181 33.675 1.00 43.94 88 VAL A O 1
ATOM 649 N N . ALA A 1 89 ? -17.635 -8.842 35.692 1.00 44.97 89 ALA A N 1
ATOM 650 C CA . ALA A 1 89 ? -16.902 -10.101 35.733 1.00 44.97 89 ALA A CA 1
ATOM 651 C C . ALA A 1 89 ? -17.533 -11.057 34.695 1.00 44.97 89 ALA A C 1
ATOM 653 O O . ALA A 1 89 ? -18.748 -11.003 34.501 1.00 44.97 89 ALA A O 1
ATOM 654 N N . PRO A 1 90 ? -16.764 -11.925 34.016 1.00 44.97 90 PRO A N 1
ATOM 655 C CA . PRO A 1 90 ? -17.297 -12.807 32.984 1.00 44.97 90 PRO A CA 1
ATOM 656 C C . PRO A 1 90 ? -18.197 -13.865 33.633 1.00 44.97 90 PRO A C 1
ATOM 658 O O . PRO A 1 90 ? -17.730 -14.918 34.060 1.00 44.97 90 PRO A O 1
ATOM 661 N N . ALA A 1 91 ? -19.490 -13.577 33.739 1.00 43.00 91 ALA A N 1
ATOM 662 C CA . ALA A 1 91 ? -20.497 -14.523 34.181 1.00 43.00 91 ALA A CA 1
ATOM 663 C C . ALA A 1 91 ? -21.366 -14.900 32.982 1.00 43.00 91 ALA A C 1
ATOM 665 O O . ALA A 1 91 ? -22.072 -14.070 32.424 1.00 43.00 91 ALA A O 1
ATOM 666 N N . ALA A 1 92 ? -21.216 -16.165 32.594 1.00 46.25 92 ALA A N 1
ATOM 667 C CA . ALA A 1 92 ? -22.238 -17.052 32.057 1.00 46.25 92 ALA A CA 1
ATOM 668 C C . ALA A 1 92 ? -23.363 -16.428 31.208 1.00 46.25 92 ALA A C 1
ATOM 670 O O . ALA A 1 92 ? -24.267 -15.763 31.703 1.00 46.25 92 ALA A O 1
ATOM 671 N N . ALA A 1 93 ? -23.303 -16.774 29.921 1.00 49.16 93 ALA A N 1
ATOM 672 C CA . ALA A 1 93 ? -24.413 -17.187 29.065 1.00 49.16 93 ALA A CA 1
ATOM 673 C C . ALA A 1 93 ? -25.848 -16.958 29.597 1.00 49.16 93 ALA A C 1
ATOM 675 O O . ALA A 1 93 ? -26.240 -17.579 30.587 1.00 49.16 93 ALA A O 1
ATOM 676 N N . PRO A 1 94 ? -26.690 -16.201 28.871 1.00 45.28 94 PRO A N 1
ATOM 677 C CA . PRO A 1 94 ? -28.127 -16.330 29.014 1.00 45.28 94 PRO A CA 1
ATOM 678 C C . PRO A 1 94 ? -28.579 -17.588 28.264 1.00 45.28 94 PRO A C 1
ATOM 680 O O . PRO A 1 94 ? -28.702 -17.601 27.039 1.00 45.28 94 PRO A O 1
ATOM 683 N N . GLU A 1 95 ? -28.827 -18.659 29.014 1.00 52.38 95 GLU A N 1
ATOM 684 C CA . GLU A 1 95 ? -29.750 -19.702 28.583 1.00 52.38 95 GLU A CA 1
ATOM 685 C C . GLU A 1 95 ? -31.176 -19.148 28.669 1.00 52.38 95 GLU A C 1
ATOM 687 O O . GLU A 1 95 ? -31.703 -18.905 29.753 1.00 52.38 95 GLU A O 1
ATOM 692 N N . ALA A 1 96 ? -31.809 -18.964 27.514 1.00 46.47 96 ALA A N 1
ATOM 693 C CA . ALA A 1 96 ? -33.248 -19.123 27.380 1.00 46.47 96 ALA A CA 1
ATOM 694 C C . ALA A 1 96 ? -33.551 -19.566 25.950 1.00 46.47 96 ALA A C 1
ATOM 696 O O . ALA A 1 96 ? -33.573 -18.779 25.005 1.00 46.47 96 ALA A O 1
ATOM 697 N N . ASP A 1 97 ? -33.742 -20.874 25.849 1.00 49.75 97 ASP A N 1
ATOM 698 C CA . ASP A 1 97 ? -34.328 -21.603 24.740 1.00 49.75 97 ASP A CA 1
ATOM 699 C C . ASP A 1 97 ? -35.534 -20.867 24.131 1.00 49.75 97 ASP A C 1
ATOM 701 O O . ASP A 1 97 ? -36.547 -20.623 24.789 1.00 49.75 97 ASP A O 1
ATOM 705 N N . ALA A 1 98 ? -35.433 -20.572 22.838 1.00 48.94 98 ALA A N 1
ATOM 706 C CA . ALA A 1 98 ? -36.568 -20.375 21.950 1.00 48.94 98 ALA A CA 1
ATOM 707 C C . ALA A 1 98 ? -36.168 -20.884 20.563 1.00 48.94 98 ALA A C 1
ATOM 709 O O . ALA A 1 98 ? -35.748 -20.141 19.680 1.00 48.94 98 ALA A O 1
ATOM 710 N N . VAL A 1 99 ? -36.258 -22.207 20.442 1.00 53.84 99 VAL A N 1
ATOM 711 C CA . VAL A 1 99 ? -36.344 -23.026 19.231 1.00 53.84 99 VAL A CA 1
ATOM 712 C C . VAL A 1 99 ? -36.721 -22.223 17.975 1.00 53.84 99 VAL A C 1
ATOM 714 O O . VAL A 1 99 ? -37.891 -21.951 17.711 1.00 53.84 99 VAL A O 1
ATOM 717 N N . ALA A 1 100 ? -35.719 -21.932 17.149 1.00 49.03 100 ALA A N 1
ATOM 718 C CA . ALA A 1 100 ? -35.869 -21.778 15.709 1.00 49.03 100 ALA A CA 1
ATOM 719 C C . ALA A 1 100 ? -34.977 -22.846 15.072 1.00 49.03 100 ALA A C 1
ATOM 721 O O . ALA A 1 100 ? -33.806 -22.977 15.420 1.00 49.03 100 ALA A O 1
ATOM 722 N N . ALA A 1 101 ? -35.596 -23.678 14.241 1.00 49.78 101 ALA A N 1
ATOM 723 C CA . ALA A 1 101 ? -35.088 -24.956 13.766 1.00 49.78 101 ALA A CA 1
ATOM 724 C C . ALA A 1 101 ? -33.617 -24.921 13.300 1.00 49.78 101 ALA A C 1
ATOM 726 O O . ALA A 1 101 ? -33.193 -23.937 12.690 1.00 49.78 101 ALA A O 1
ATOM 727 N N . PRO A 1 102 ? -32.854 -26.011 13.508 1.00 43.59 102 PRO A N 1
ATOM 728 C CA . PRO A 1 102 ? -31.537 -26.151 12.917 1.00 43.59 102 PRO A CA 1
ATOM 729 C C . PRO A 1 102 ? -31.697 -26.205 11.396 1.00 43.59 102 PRO A C 1
ATOM 731 O O . PRO A 1 102 ? -31.976 -27.257 10.822 1.00 43.59 102 PRO A O 1
ATOM 734 N N . SER A 1 103 ? -31.505 -25.069 10.727 1.00 52.69 103 SER A N 1
ATOM 735 C CA . SER A 1 103 ? -31.002 -25.108 9.362 1.00 52.69 103 SER A CA 1
ATOM 736 C C . SER A 1 103 ? -29.649 -25.785 9.476 1.00 52.69 103 SER A C 1
ATOM 738 O O . SER A 1 103 ? -28.747 -25.263 10.133 1.00 52.69 103 SER A O 1
ATOM 740 N N . ALA A 1 104 ? -29.583 -27.012 8.960 1.00 49.97 104 ALA A N 1
ATOM 741 C CA . ALA A 1 104 ? -28.399 -27.850 8.981 1.00 49.97 104 ALA A CA 1
ATOM 742 C C . ALA A 1 104 ? -27.154 -27.004 8.678 1.00 49.97 104 ALA A C 1
ATOM 744 O O . ALA A 1 104 ? -27.244 -26.109 7.831 1.00 49.97 104 ALA A O 1
ATOM 745 N N . PRO A 1 105 ? -26.011 -27.264 9.335 1.00 46.81 105 PRO A N 1
ATOM 746 C CA . PRO A 1 105 ? -24.771 -26.645 8.921 1.00 46.81 105 PRO A CA 1
ATOM 747 C C . PRO A 1 105 ? -24.582 -27.024 7.457 1.00 46.81 105 PRO A C 1
ATOM 749 O O . PRO A 1 105 ? -24.315 -28.184 7.136 1.00 46.81 105 PRO A O 1
ATOM 752 N N . ALA A 1 106 ? -24.792 -26.051 6.567 1.00 55.22 106 ALA A N 1
ATOM 753 C CA . ALA A 1 106 ? -24.241 -26.151 5.237 1.00 55.22 106 ALA A CA 1
ATOM 754 C C . ALA A 1 106 ? -22.752 -26.428 5.468 1.00 55.22 106 ALA A C 1
ATOM 756 O O . ALA A 1 106 ? -22.163 -25.776 6.344 1.00 55.22 106 ALA A O 1
ATOM 757 N N . PRO A 1 107 ? -22.179 -27.448 4.806 1.00 50.38 107 PRO A N 1
ATOM 758 C CA . PRO A 1 107 ? -20.762 -27.736 4.951 1.00 50.38 107 PRO A CA 1
ATOM 759 C C . PRO A 1 107 ? -20.028 -26.406 4.817 1.00 50.38 107 PRO A C 1
ATOM 761 O O . PRO A 1 107 ? -20.381 -25.614 3.941 1.00 50.38 107 PRO A O 1
ATOM 764 N N . ALA A 1 108 ? -19.122 -26.112 5.757 1.00 55.88 108 ALA A N 1
ATOM 765 C CA . ALA A 1 108 ? -18.243 -24.962 5.631 1.00 55.88 108 ALA A CA 1
ATOM 766 C C . ALA A 1 108 ? -17.626 -25.095 4.244 1.00 55.88 108 ALA A C 1
ATOM 768 O O . ALA A 1 108 ? -16.862 -26.032 4.029 1.00 55.88 108 ALA A O 1
ATOM 769 N N . ALA A 1 109 ? -18.110 -24.284 3.298 1.00 58.66 109 ALA A N 1
ATOM 770 C CA . ALA A 1 109 ? -17.756 -24.451 1.905 1.00 58.66 109 ALA A CA 1
ATOM 771 C C . ALA A 1 109 ? -16.244 -24.344 1.873 1.00 58.66 109 ALA A C 1
ATOM 773 O O . ALA A 1 109 ? -15.693 -23.357 2.373 1.00 58.66 109 ALA A O 1
ATOM 774 N N . ASP A 1 110 ? -15.582 -25.396 1.403 1.00 62.97 110 ASP A N 1
ATOM 775 C CA . ASP A 1 110 ? -14.137 -25.367 1.347 1.00 62.97 110 ASP A CA 1
ATOM 776 C C . ASP A 1 110 ? -13.755 -24.140 0.505 1.00 62.97 110 ASP A C 1
ATOM 778 O O . ASP A 1 110 ? -14.384 -23.882 -0.527 1.00 62.97 110 ASP A O 1
ATOM 782 N N . PRO A 1 111 ? -12.732 -23.359 0.885 1.00 64.25 111 PRO A N 1
ATOM 783 C CA . PRO A 1 111 ? -12.320 -22.186 0.111 1.00 64.25 111 PRO A CA 1
ATOM 784 C C . PRO A 1 111 ? -11.918 -22.539 -1.336 1.00 64.25 111 PRO A C 1
ATOM 786 O O . PRO A 1 111 ? -11.777 -21.654 -2.179 1.00 64.25 111 PRO A O 1
ATOM 789 N N . SER A 1 112 ? -11.730 -23.831 -1.636 1.00 63.94 112 SER A N 1
ATOM 790 C CA . SER A 1 112 ? -11.539 -24.388 -2.979 1.00 63.94 112 SER A CA 1
ATOM 791 C C . SER A 1 112 ? -12.816 -24.528 -3.817 1.00 63.94 112 SER A C 1
ATOM 793 O O . SER A 1 112 ? -12.703 -24.682 -5.029 1.00 63.94 112 SER A O 1
ATOM 795 N N . GLU A 1 113 ? -14.001 -24.493 -3.207 1.00 74.69 113 GLU A N 1
ATOM 796 C CA . GLU A 1 113 ? -15.309 -24.575 -3.877 1.00 74.69 113 GLU A CA 1
ATOM 797 C C . GLU A 1 113 ? -15.906 -23.194 -4.188 1.00 74.69 113 GLU A C 1
ATOM 799 O O . GLU A 1 113 ? -16.911 -23.089 -4.891 1.00 74.69 113 GLU A O 1
ATOM 804 N N . LEU A 1 114 ? -15.280 -22.120 -3.697 1.00 87.31 114 LEU A N 1
ATOM 805 C CA . LEU A 1 114 ? -15.696 -20.759 -4.007 1.00 87.31 114 LEU A CA 1
ATOM 806 C C . LEU A 1 114 ? -15.450 -20.418 -5.489 1.00 87.31 114 LEU A C 1
ATOM 808 O O . LEU A 1 114 ? -14.420 -20.803 -6.050 1.00 87.31 114 LEU A O 1
ATOM 812 N N . PRO A 1 115 ? -16.315 -19.586 -6.104 1.00 90.25 115 PRO A N 1
ATOM 813 C CA . PRO A 1 115 ? -16.116 -19.077 -7.467 1.00 90.25 115 PRO A CA 1
ATOM 814 C C . PRO A 1 115 ? -14.776 -18.346 -7.664 1.00 90.25 115 PRO A C 1
ATOM 816 O O . PRO A 1 115 ? -14.255 -18.247 -8.775 1.00 90.25 115 PRO A O 1
ATOM 819 N N . ILE A 1 116 ? -14.190 -17.837 -6.575 1.00 89.31 116 ILE A N 1
ATOM 820 C CA . ILE A 1 116 ? -12.862 -17.228 -6.555 1.00 89.31 116 ILE A CA 1
ATOM 821 C C . ILE A 1 116 ? -11.857 -18.241 -6.001 1.00 89.31 116 ILE A C 1
ATOM 823 O O . ILE A 1 116 ? -11.800 -18.490 -4.799 1.00 89.31 116 ILE A O 1
ATOM 827 N N . ALA A 1 117 ? -11.009 -18.778 -6.878 1.00 91.00 117 ALA A N 1
ATOM 828 C CA . ALA A 1 117 ? -9.983 -19.740 -6.490 1.00 91.00 117 ALA A CA 1
ATOM 829 C C . ALA A 1 117 ? -8.974 -19.141 -5.494 1.00 91.00 117 ALA A C 1
ATOM 831 O O . ALA A 1 117 ? -8.370 -18.096 -5.755 1.00 91.00 117 ALA A O 1
ATOM 832 N N . GLY A 1 118 ? -8.755 -19.841 -4.377 1.00 87.75 118 GLY A N 1
ATOM 833 C CA . GLY A 1 118 ? -7.791 -19.432 -3.353 1.00 87.75 118 GLY A CA 1
ATOM 834 C C . GLY A 1 118 ? -8.177 -18.137 -2.638 1.00 87.75 118 GLY A C 1
ATOM 835 O O . GLY A 1 118 ? -7.284 -17.394 -2.240 1.00 87.75 118 GLY A O 1
ATOM 836 N N . TYR A 1 119 ? -9.480 -17.866 -2.510 1.00 91.00 119 TYR A N 1
ATOM 837 C CA . TYR A 1 119 ? -10.056 -16.645 -1.944 1.00 91.00 119 TYR A CA 1
ATOM 838 C C . TYR A 1 119 ? -9.351 -16.157 -0.662 1.00 91.00 119 TYR A C 1
ATOM 840 O O . TYR A 1 119 ? -8.912 -15.010 -0.615 1.00 91.00 119 TYR A O 1
ATOM 848 N N . ASP A 1 120 ? -9.115 -17.047 0.307 1.00 89.44 120 ASP A N 1
ATOM 849 C CA . ASP A 1 120 ? -8.467 -16.720 1.591 1.00 89.44 120 ASP A CA 1
ATOM 850 C C . ASP A 1 120 ? -7.000 -16.264 1.474 1.00 89.44 120 ASP A C 1
ATOM 852 O O . ASP A 1 120 ? -6.468 -15.610 2.371 1.00 89.44 120 ASP A O 1
ATOM 856 N N . ALA A 1 121 ? -6.315 -16.618 0.385 1.00 90.62 121 ALA A N 1
ATOM 857 C CA . ALA A 1 121 ? -4.925 -16.237 0.142 1.00 90.62 121 ALA A CA 1
ATOM 858 C C . ALA A 1 121 ? -4.796 -14.925 -0.655 1.00 90.62 121 ALA A C 1
ATOM 860 O O . ALA A 1 121 ? -3.678 -14.447 -0.876 1.00 90.62 121 ALA A O 1
ATOM 861 N N . LEU A 1 122 ? -5.914 -14.350 -1.117 1.00 92.81 122 LEU A N 1
ATOM 862 C CA . LEU A 1 122 ? -5.927 -13.133 -1.922 1.00 92.81 122 LEU A CA 1
ATOM 863 C C . LEU A 1 122 ? -6.001 -11.880 -1.047 1.00 92.81 122 LEU A C 1
ATOM 865 O O . LEU A 1 122 ? -6.732 -11.800 -0.065 1.00 92.81 122 LEU A O 1
ATOM 869 N N . ALA A 1 123 ? -5.277 -10.840 -1.460 1.00 93.81 123 ALA A N 1
ATOM 870 C CA . ALA A 1 123 ? -5.460 -9.515 -0.879 1.00 93.81 123 ALA A CA 1
ATOM 871 C C . ALA A 1 123 ? -6.785 -8.896 -1.358 1.00 93.81 123 ALA A C 1
ATOM 873 O O . ALA A 1 123 ? -7.218 -9.138 -2.485 1.00 93.81 123 ALA A O 1
ATOM 874 N N . ALA A 1 124 ? -7.377 -7.995 -0.566 1.00 90.62 124 ALA A N 1
ATOM 875 C CA . ALA A 1 124 ? -8.628 -7.315 -0.927 1.00 90.62 124 ALA A CA 1
ATOM 876 C C . ALA A 1 124 ? -8.574 -6.634 -2.313 1.00 90.62 124 ALA A C 1
ATOM 878 O O . ALA A 1 124 ? -9.529 -6.697 -3.083 1.00 90.62 124 ALA A O 1
ATOM 879 N N . SER A 1 125 ? -7.424 -6.059 -2.683 1.00 94.38 125 SER A N 1
ATOM 880 C CA . SER A 1 125 ? -7.207 -5.446 -4.004 1.00 94.38 125 SER A CA 1
ATOM 881 C C . SER A 1 125 ? -7.262 -6.436 -5.172 1.00 94.38 125 SER A C 1
ATOM 883 O O . SER A 1 125 ? -7.509 -6.039 -6.306 1.00 94.38 125 SER A O 1
ATOM 885 N N . GLN A 1 126 ? -7.028 -7.721 -4.911 1.00 94.81 126 GLN A N 1
ATOM 886 C CA . GLN A 1 126 ? -7.125 -8.802 -5.888 1.00 94.81 126 GLN A CA 1
ATOM 887 C C . GLN A 1 126 ? -8.538 -9.400 -5.917 1.00 94.81 126 GLN A C 1
ATOM 889 O O . GLN A 1 126 ? -8.970 -9.877 -6.965 1.00 94.81 126 GLN A O 1
ATOM 894 N N . VAL A 1 127 ? -9.265 -9.366 -4.801 1.00 93.81 127 VAL A N 1
ATOM 895 C CA . VAL A 1 127 ? -10.638 -9.880 -4.705 1.00 93.81 127 VAL A CA 1
ATOM 896 C C . VAL A 1 127 ? -11.631 -8.962 -5.426 1.00 93.81 127 VAL A C 1
ATOM 898 O O . VAL A 1 127 ? -12.445 -9.452 -6.203 1.00 93.81 127 VAL A O 1
ATOM 901 N N . ILE A 1 128 ? -11.526 -7.638 -5.252 1.00 93.19 128 ILE A N 1
ATOM 902 C CA . ILE A 1 128 ? -12.506 -6.669 -5.785 1.00 93.19 128 ILE A CA 1
ATOM 903 C C . ILE A 1 128 ? -12.725 -6.795 -7.309 1.00 93.19 128 ILE A C 1
ATOM 905 O O . ILE A 1 128 ? -13.876 -6.961 -7.705 1.00 93.19 128 ILE A O 1
ATOM 909 N N . PRO A 1 129 ? -11.686 -6.830 -8.172 1.00 94.88 129 PRO A N 1
ATOM 910 C CA . PRO A 1 129 ? -11.892 -6.971 -9.619 1.00 94.88 129 PRO A CA 1
ATOM 911 C C . PRO A 1 129 ? -12.510 -8.313 -10.028 1.00 94.88 129 PRO A C 1
ATOM 913 O O . PRO A 1 129 ? -13.079 -8.436 -11.106 1.00 94.88 129 PRO A O 1
ATOM 916 N N . ARG A 1 130 ? -12.364 -9.349 -9.192 1.00 93.44 130 ARG A N 1
ATOM 917 C CA . ARG A 1 130 ? -12.926 -10.679 -9.454 1.00 93.44 130 ARG A CA 1
ATOM 918 C C . ARG A 1 130 ? -14.402 -10.744 -9.079 1.00 93.44 130 ARG A C 1
ATOM 920 O O . ARG A 1 130 ? -15.147 -11.415 -9.778 1.00 93.44 130 ARG A O 1
ATOM 927 N N . LEU A 1 131 ? -14.825 -10.012 -8.043 1.00 94.44 131 LEU A N 1
ATOM 928 C CA . LEU A 1 131 ? -16.237 -9.891 -7.659 1.00 94.44 131 LEU A CA 1
ATOM 929 C C . LEU A 1 131 ? -17.084 -9.221 -8.752 1.00 94.44 131 LEU A C 1
ATOM 931 O O . LEU A 1 131 ? -18.241 -9.587 -8.920 1.00 94.44 131 LEU A O 1
ATOM 935 N N . GLU A 1 132 ? -16.519 -8.284 -9.521 1.00 93.44 132 GLU A N 1
ATOM 936 C CA . GLU A 1 132 ? -17.226 -7.600 -10.621 1.00 93.44 132 GLU A CA 1
ATOM 937 C C . GLU A 1 132 ? -17.658 -8.546 -11.754 1.00 93.44 132 GLU A C 1
ATOM 939 O O . GLU A 1 132 ? -18.613 -8.252 -12.470 1.00 93.44 132 GLU A O 1
ATOM 944 N N . GLY A 1 133 ? -16.957 -9.671 -11.923 1.00 91.06 133 GLY A N 1
ATOM 945 C CA . GLY A 1 133 ? -17.238 -10.665 -12.959 1.00 91.06 133 GLY A CA 1
ATOM 946 C C . GLY A 1 133 ? -18.157 -11.807 -12.523 1.00 91.06 133 GLY A C 1
ATOM 947 O O . GLY A 1 133 ? -18.440 -12.674 -13.347 1.00 91.06 133 GLY A O 1
ATOM 948 N N . LEU A 1 134 ? -18.589 -11.837 -11.258 1.00 95.38 134 LEU A N 1
ATOM 949 C CA . LEU A 1 134 ? -19.423 -12.911 -10.719 1.00 95.38 134 LEU A CA 1
ATOM 950 C C . LEU A 1 134 ? -20.911 -12.659 -10.951 1.00 95.38 134 LEU A C 1
ATOM 952 O O . LEU A 1 134 ? -21.400 -11.528 -10.951 1.00 95.38 134 LEU A O 1
ATOM 956 N N . THR A 1 135 ? -21.647 -13.752 -11.103 1.00 95.69 135 THR A N 1
ATOM 957 C CA . THR A 1 135 ? -23.108 -13.746 -11.125 1.00 95.69 135 THR A CA 1
ATOM 958 C C . THR A 1 135 ? -23.688 -13.470 -9.728 1.00 95.69 135 THR A C 1
ATOM 960 O O . THR A 1 135 ? -22.997 -13.628 -8.717 1.00 95.69 135 THR A O 1
ATOM 963 N N . PRO A 1 136 ? -24.968 -13.063 -9.625 1.00 92.69 136 PRO A N 1
ATOM 964 C CA . PRO A 1 136 ? -25.614 -12.822 -8.333 1.00 92.69 136 PRO A CA 1
ATOM 965 C C . PRO A 1 136 ? -25.564 -14.025 -7.381 1.00 92.69 136 PRO A C 1
ATOM 967 O O . PRO A 1 136 ? -25.288 -13.844 -6.196 1.00 92.69 136 PRO A O 1
ATOM 970 N N . ASP A 1 137 ? -25.760 -15.236 -7.904 1.00 89.00 137 ASP A N 1
ATOM 971 C CA . ASP A 1 137 ? -25.752 -16.477 -7.118 1.00 89.00 137 ASP A CA 1
ATOM 972 C C . ASP A 1 137 ? -24.341 -16.784 -6.581 1.00 89.00 137 ASP A C 1
ATOM 974 O O . ASP A 1 137 ? -24.158 -17.179 -5.429 1.00 89.00 137 ASP A O 1
ATOM 978 N N . GLU A 1 138 ? -23.310 -16.527 -7.387 1.00 92.12 138 GLU A N 1
ATOM 979 C CA . GLU A 1 138 ? -21.907 -16.667 -6.981 1.00 92.12 138 GLU A CA 1
ATOM 980 C C . GLU A 1 138 ? -21.512 -15.635 -5.914 1.00 92.12 138 GLU A C 1
ATOM 982 O O . GLU A 1 138 ? -20.781 -15.954 -4.975 1.00 92.12 138 GLU A O 1
ATOM 987 N N . LEU A 1 139 ? -22.027 -14.405 -6.007 1.00 94.38 139 LEU A N 1
ATOM 988 C CA . LEU A 1 139 ? -21.846 -13.386 -4.969 1.00 94.38 139 LEU A CA 1
ATOM 989 C C . LEU A 1 139 ? -22.557 -13.762 -3.663 1.00 94.38 139 LEU A C 1
ATOM 991 O O . LEU A 1 139 ? -22.054 -13.452 -2.579 1.00 94.38 139 LEU A O 1
ATOM 995 N N . GLU A 1 140 ? -23.710 -14.428 -3.742 1.00 92.00 140 GLU A N 1
ATOM 996 C CA . GLU A 1 140 ? -24.416 -14.947 -2.571 1.00 92.00 140 GLU A CA 1
ATOM 997 C C . GLU A 1 140 ? -23.624 -16.068 -1.888 1.00 92.00 140 GLU A C 1
ATOM 999 O O . GLU A 1 140 ? -23.482 -16.045 -0.663 1.00 92.00 140 GLU A O 1
ATOM 1004 N N . ALA A 1 141 ? -23.008 -16.967 -2.661 1.00 89.62 141 ALA A N 1
ATOM 1005 C CA . ALA A 1 141 ? -22.114 -17.997 -2.135 1.00 89.62 141 ALA A CA 1
ATOM 1006 C C . ALA A 1 141 ? -20.908 -17.394 -1.386 1.00 89.62 141 ALA A C 1
ATOM 1008 O O . ALA A 1 141 ? -20.612 -17.797 -0.258 1.00 89.62 141 ALA A O 1
ATOM 1009 N N . VAL A 1 142 ? -20.260 -16.367 -1.954 1.00 91.69 142 VAL A N 1
ATOM 1010 C CA . VAL A 1 142 ? -19.160 -15.643 -1.285 1.00 91.69 142 VAL A CA 1
ATOM 1011 C C . VAL A 1 142 ? -19.653 -14.948 -0.007 1.00 91.69 142 VAL A C 1
ATOM 1013 O O . VAL A 1 142 ? -19.004 -15.022 1.036 1.00 91.69 142 VAL A O 1
ATOM 1016 N N . ARG A 1 143 ? -20.834 -14.313 -0.036 1.00 90.56 143 ARG A N 1
ATOM 1017 C CA . ARG A 1 143 ? -21.425 -13.659 1.147 1.00 90.56 143 ARG A CA 1
ATOM 1018 C C . ARG A 1 143 ? -21.750 -14.655 2.264 1.00 90.56 143 ARG A C 1
ATOM 1020 O O . ARG A 1 143 ? -21.553 -14.330 3.441 1.00 90.56 143 ARG A O 1
ATOM 1027 N N . ALA A 1 144 ? -22.271 -15.830 1.919 1.00 89.19 144 ALA A N 1
ATOM 1028 C CA . ALA A 1 144 ? -22.564 -16.892 2.875 1.00 89.19 144 ALA A CA 1
ATOM 10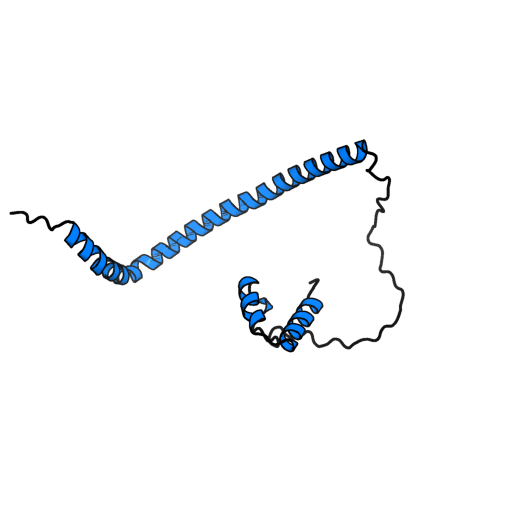29 C C . ALA A 1 144 ? -21.278 -17.383 3.559 1.00 89.19 144 ALA A C 1
ATOM 1031 O O . ALA A 1 144 ? -21.237 -17.465 4.787 1.00 89.19 144 ALA A O 1
ATOM 1032 N N . TYR A 1 145 ? -20.211 -17.598 2.783 1.00 90.25 145 TYR A N 1
ATOM 1033 C CA . TYR A 1 145 ? -18.892 -17.984 3.291 1.00 90.25 145 TYR A CA 1
ATOM 1034 C C . TYR A 1 145 ? -18.288 -16.942 4.250 1.00 90.25 145 TYR A C 1
ATOM 1036 O O . TYR A 1 145 ? -17.876 -17.275 5.363 1.00 90.25 145 TYR A O 1
ATOM 1044 N N . GLU A 1 146 ? -18.316 -15.662 3.871 1.00 90.69 146 GLU A N 1
ATOM 1045 C CA . GLU A 1 146 ? -17.865 -14.541 4.712 1.00 90.69 146 GLU A CA 1
ATOM 1046 C C . GLU A 1 146 ? -18.641 -14.451 6.029 1.00 90.69 146 GLU A C 1
ATOM 1048 O O . GLU A 1 146 ? -18.079 -14.232 7.102 1.00 90.69 146 GLU A O 1
ATOM 1053 N N . THR A 1 147 ? -19.960 -14.639 5.964 1.00 88.69 147 THR A N 1
ATOM 1054 C CA . THR A 1 147 ? -20.826 -14.568 7.146 1.00 88.69 147 THR A CA 1
ATOM 1055 C C . THR A 1 147 ? -20.579 -15.738 8.092 1.00 88.69 147 THR A C 1
ATOM 1057 O O . THR A 1 147 ? -20.566 -15.532 9.303 1.00 88.69 147 THR A O 1
ATOM 1060 N N . ALA A 1 148 ? -20.330 -16.935 7.556 1.00 86.06 148 ALA A N 1
ATOM 1061 C CA . ALA A 1 148 ? -19.991 -18.120 8.339 1.00 86.06 148 ALA A CA 1
ATOM 1062 C C . ALA A 1 148 ? -18.590 -18.046 8.978 1.00 86.06 148 ALA A C 1
ATOM 1064 O O . ALA A 1 148 ? -18.346 -18.680 10.004 1.00 86.06 148 ALA A O 1
ATOM 1065 N N . THR A 1 149 ? -17.674 -17.270 8.390 1.00 85.56 149 THR A N 1
ATOM 1066 C CA . THR A 1 149 ? -16.275 -17.158 8.845 1.00 85.56 149 THR A CA 1
ATOM 1067 C C . THR A 1 149 ? -16.029 -15.937 9.743 1.00 85.56 149 THR A C 1
ATOM 1069 O O . THR A 1 149 ? -15.025 -15.874 10.454 1.00 85.56 149 THR A O 1
ATOM 1072 N N . ARG A 1 150 ? -16.964 -14.979 9.784 1.00 79.50 150 ARG A N 1
ATOM 1073 C CA . ARG A 1 150 ? -16.879 -13.773 10.619 1.00 79.50 150 ARG A CA 1
ATOM 1074 C C . ARG A 1 150 ? -16.824 -14.133 12.113 1.00 79.50 150 ARG A C 1
ATOM 1076 O O . ARG A 1 150 ? -17.822 -14.560 12.682 1.00 79.50 150 ARG A O 1
ATOM 1083 N N . GLY A 1 151 ? -15.678 -13.891 12.755 1.00 65.50 151 GLY A N 1
ATOM 1084 C CA . GLY A 1 151 ? -15.472 -14.115 14.196 1.00 65.50 151 GLY A CA 1
ATOM 1085 C C . GLY A 1 151 ? -14.416 -15.167 14.554 1.00 65.50 151 GLY A C 1
ATOM 1086 O O . GLY A 1 151 ? -14.306 -15.520 15.727 1.00 65.50 151 GLY A O 1
ATOM 1087 N N . ARG A 1 152 ? -13.665 -15.666 13.566 1.00 62.31 152 ARG A N 1
ATOM 1088 C CA . ARG A 1 152 ? -12.429 -16.431 13.782 1.00 62.31 152 ARG A CA 1
ATOM 1089 C C . ARG A 1 152 ? -11.219 -15.528 14.000 1.00 62.31 152 ARG A C 1
ATOM 1091 O O . ARG A 1 152 ? -11.223 -14.401 13.454 1.00 62.31 152 ARG A O 1
#

pLDDT: mean 77.27, std 16.58, range [36.12, 95.69]

Secondary structure (DSSP, 8-state):
------HHHHHHHHHHHHHHHHHHHHHHHHHHHHHHHHHHHHHHHHHHHHHHHHHHHHHHHHHHHHHHHHHHHHHHTT-S------------------------------TTTSSSTTGGGS-HHHHHHHHTTS-HHHHHHHHHHHHHHTT-